Protein AF-A0A7S2T8C3-F1 (afdb_monomer_lite)

Sequence (179 aa):
KILKEAKLQRLEMEREAEERSGVSRKGSSSYSVKTAITNAAKKSAKDDSDSDEEEARDGYVEDYEYEVSAEDERILQTFLDPNAESKSAKTLSDIIAEKLREREHVQEDFDFRANSQATAAATGLSEKAVEVYKQVGSFLSRYKSGSVPKAFKIIPNLSNWEEILYITDYDSWSVQAPA

Organism: NCBI:txid1764295

Radius of gyration: 38.48 Å; chains: 1; bounding box: 75×39×103 Å

Structure (mmCIF, N/CA/C/O backbone):
data_AF-A0A7S2T8C3-F1
#
_entry.id   AF-A0A7S2T8C3-F1
#
loop_
_atom_site.group_PDB
_atom_site.id
_atom_site.type_symbol
_atom_site.label_atom_id
_atom_site.label_alt_id
_atom_site.label_comp_id
_atom_site.label_asym_id
_atom_site.label_entity_id
_atom_site.label_seq_id
_atom_site.pdbx_PDB_ins_code
_atom_site.Cartn_x
_atom_site.Cartn_y
_atom_site.Cartn_z
_atom_site.occupancy
_atom_site.B_iso_or_equiv
_atom_site.auth_seq_id
_atom_site.auth_comp_id
_atom_site.auth_asym_id
_atom_site.auth_atom_id
_atom_site.pdbx_PDB_model_num
ATOM 1 N N . LYS A 1 1 ? -9.466 7.673 -34.218 1.00 70.25 1 LYS A N 1
ATOM 2 C CA . LYS A 1 1 ? -8.393 8.332 -35.007 1.00 70.25 1 LYS A CA 1
ATOM 3 C C . LYS A 1 1 ? -7.211 7.373 -35.186 1.00 70.25 1 LYS A C 1
ATOM 5 O O . LYS A 1 1 ? -6.977 6.949 -36.305 1.00 70.25 1 LYS A O 1
ATOM 10 N N . ILE A 1 2 ? -6.662 6.869 -34.079 1.00 78.50 2 ILE A N 1
ATOM 11 C CA . ILE A 1 2 ? -5.533 5.921 -33.997 1.00 78.50 2 ILE A CA 1
ATOM 12 C C . ILE A 1 2 ? -5.727 4.636 -34.837 1.00 78.50 2 ILE A C 1
ATOM 14 O O . ILE A 1 2 ? -4.853 4.260 -35.604 1.00 78.50 2 ILE A O 1
ATOM 18 N N . LEU A 1 3 ? -6.906 3.997 -34.786 1.00 79.75 3 LEU A N 1
ATOM 19 C CA . LEU A 1 3 ? -7.165 2.750 -35.533 1.00 79.75 3 LEU A CA 1
ATOM 20 C C . LEU A 1 3 ? -7.169 2.926 -37.065 1.00 79.75 3 LEU A C 1
ATOM 22 O O . LEU A 1 3 ? -6.784 2.022 -37.803 1.00 79.75 3 LEU A O 1
ATOM 26 N N . LYS A 1 4 ? -7.610 4.093 -37.555 1.00 87.19 4 LYS A N 1
ATOM 27 C CA . LYS A 1 4 ? -7.586 4.406 -38.994 1.00 87.19 4 LYS A CA 1
ATOM 28 C C . LYS A 1 4 ? -6.152 4.628 -39.473 1.00 87.19 4 LYS A C 1
ATOM 30 O O . LYS A 1 4 ? -5.804 4.205 -40.568 1.00 87.19 4 LYS A O 1
ATOM 35 N N . GLU A 1 5 ? -5.344 5.246 -38.623 1.00 91.19 5 GLU A N 1
ATOM 36 C CA . GLU A 1 5 ? -3.940 5.555 -38.877 1.00 91.19 5 GLU A CA 1
ATOM 37 C C . GLU A 1 5 ? -3.073 4.289 -38.862 1.00 91.19 5 GLU A C 1
ATOM 39 O O . GLU A 1 5 ? -2.312 4.061 -39.795 1.00 91.19 5 GLU A O 1
ATOM 44 N N . ALA A 1 6 ? -3.311 3.377 -37.912 1.00 90.50 6 ALA A N 1
ATOM 45 C CA . ALA A 1 6 ? -2.663 2.064 -37.875 1.00 90.50 6 ALA A CA 1
ATOM 46 C C . ALA A 1 6 ? -2.960 1.218 -39.129 1.00 90.50 6 ALA A C 1
ATOM 48 O O . ALA A 1 6 ? -2.084 0.532 -39.654 1.00 90.50 6 ALA A O 1
ATOM 49 N N . LYS A 1 7 ? -4.196 1.283 -39.651 1.00 91.25 7 LYS A N 1
ATOM 50 C CA . LYS A 1 7 ? -4.571 0.576 -40.886 1.00 91.25 7 LYS A CA 1
ATOM 51 C C . LYS A 1 7 ? -3.871 1.157 -42.121 1.00 91.25 7 LYS A C 1
ATOM 53 O O . LYS A 1 7 ? -3.509 0.393 -43.010 1.00 91.25 7 LYS A O 1
ATOM 58 N N . LEU A 1 8 ? -3.687 2.477 -42.160 1.00 93.75 8 LEU A N 1
ATOM 59 C CA . LEU A 1 8 ? -2.964 3.177 -43.224 1.00 93.75 8 LEU A CA 1
ATOM 60 C C . LEU A 1 8 ? -1.476 2.818 -43.220 1.00 93.75 8 LEU A C 1
ATOM 62 O O . LEU A 1 8 ? -0.960 2.412 -44.252 1.00 93.75 8 LEU A O 1
ATOM 66 N N . GLN A 1 9 ? -0.825 2.853 -42.055 1.00 93.12 9 GLN A N 1
ATOM 67 C CA . GLN A 1 9 ? 0.591 2.488 -41.922 1.00 93.12 9 GLN A CA 1
ATOM 68 C C . GLN A 1 9 ? 0.868 1.037 -42.336 1.00 93.12 9 GLN A C 1
ATOM 70 O O . GLN A 1 9 ? 1.866 0.759 -42.993 1.00 93.12 9 GLN A O 1
ATOM 75 N N . ARG A 1 10 ? -0.036 0.102 -42.003 1.00 87.00 10 ARG A N 1
ATOM 76 C CA . ARG A 1 10 ? 0.088 -1.300 -42.432 1.00 87.00 10 ARG A CA 1
ATOM 77 C C . ARG A 1 10 ? 0.035 -1.444 -43.955 1.00 87.00 10 ARG A C 1
ATOM 79 O O . ARG A 1 10 ? 0.778 -2.238 -44.513 1.00 87.00 10 ARG A O 1
ATOM 86 N N . LEU A 1 11 ? -0.858 -0.697 -44.602 1.00 92.12 11 LEU A N 1
ATOM 87 C CA . LEU A 1 11 ? -1.054 -0.750 -46.050 1.00 92.12 11 LEU A CA 1
ATOM 88 C C . LEU A 1 11 ? 0.102 -0.072 -46.806 1.00 92.12 11 LEU A C 1
ATOM 90 O O . LEU A 1 11 ? 0.491 -0.542 -47.868 1.00 92.12 11 LEU A O 1
ATOM 94 N N . GLU A 1 12 ? 0.689 0.980 -46.229 1.00 87.81 12 GLU A N 1
ATOM 95 C CA . GLU A 1 12 ? 1.923 1.612 -46.714 1.00 87.81 12 GLU A CA 1
ATOM 96 C C . GLU A 1 12 ? 3.103 0.626 -46.685 1.00 87.81 12 GLU A C 1
ATOM 98 O O . GLU A 1 12 ? 3.770 0.442 -47.700 1.00 87.81 12 GLU A O 1
ATOM 103 N N . MET A 1 13 ? 3.302 -0.081 -45.562 1.00 83.44 13 MET A N 1
ATOM 104 C CA . MET A 1 13 ? 4.359 -1.097 -45.436 1.00 83.44 13 MET A CA 1
ATOM 105 C C . MET A 1 13 ? 4.185 -2.261 -46.419 1.00 83.44 13 MET A C 1
ATOM 107 O O . MET A 1 13 ? 5.170 -2.771 -46.944 1.00 83.44 13 MET A O 1
ATOM 111 N N . GLU A 1 14 ? 2.946 -2.688 -46.673 1.00 84.69 14 GLU A N 1
ATOM 112 C CA . GLU A 1 14 ? 2.644 -3.755 -47.633 1.00 84.69 14 GLU A CA 1
ATOM 113 C C . GLU A 1 14 ? 2.978 -3.321 -49.069 1.00 84.69 14 GLU A C 1
ATOM 115 O O . GLU A 1 14 ? 3.651 -4.058 -49.787 1.00 84.69 14 GLU A O 1
ATOM 120 N N . ARG A 1 15 ? 2.628 -2.084 -49.449 1.00 82.62 15 ARG A N 1
ATOM 121 C CA . ARG A 1 15 ? 2.980 -1.495 -50.751 1.00 82.62 15 ARG A CA 1
ATOM 122 C C . ARG A 1 15 ? 4.497 -1.406 -50.951 1.00 82.62 15 ARG A C 1
ATOM 124 O O . ARG A 1 15 ? 5.002 -1.781 -52.006 1.00 82.62 15 ARG A O 1
ATOM 131 N N . GLU A 1 16 ? 5.235 -0.940 -49.945 1.00 79.44 16 GLU A N 1
ATOM 132 C CA . GLU A 1 16 ? 6.701 -0.851 -50.018 1.00 79.44 16 GLU A CA 1
ATOM 133 C C . GLU A 1 16 ? 7.374 -2.232 -50.050 1.00 79.44 16 GLU A C 1
ATOM 135 O O . GLU A 1 16 ? 8.392 -2.411 -50.723 1.00 79.44 16 GLU A O 1
ATOM 140 N N . ALA A 1 17 ? 6.808 -3.227 -49.358 1.00 77.44 17 ALA A N 1
ATOM 141 C CA . ALA A 1 17 ? 7.277 -4.609 -49.417 1.00 77.44 17 ALA A CA 1
ATOM 142 C C . ALA A 1 17 ? 7.042 -5.226 -50.805 1.00 77.44 17 ALA A C 1
ATOM 144 O O . ALA A 1 17 ? 7.924 -5.908 -51.331 1.00 77.44 17 ALA A O 1
ATOM 145 N N . GLU A 1 18 ? 5.897 -4.945 -51.430 1.00 72.00 18 GLU A N 1
ATOM 146 C CA . GLU A 1 18 ? 5.595 -5.365 -52.800 1.00 72.00 18 GLU A CA 1
ATOM 147 C C . GLU A 1 18 ? 6.552 -4.718 -53.812 1.00 72.00 18 GLU A C 1
ATOM 149 O O . GLU A 1 18 ? 7.120 -5.426 -54.649 1.00 72.00 18 GLU A O 1
ATOM 154 N N . GLU A 1 19 ? 6.822 -3.416 -53.679 1.00 68.31 19 GLU A N 1
ATOM 155 C CA . GLU A 1 19 ? 7.789 -2.678 -54.505 1.00 68.31 19 GLU A CA 1
ATOM 156 C C . GLU A 1 19 ? 9.229 -3.187 -54.319 1.00 68.31 19 GLU A C 1
ATOM 158 O O . GLU A 1 19 ? 9.959 -3.339 -55.302 1.00 68.31 19 GLU A O 1
ATOM 163 N N . ARG A 1 20 ? 9.631 -3.535 -53.087 1.00 62.88 20 ARG A N 1
ATOM 164 C CA . ARG A 1 20 ? 10.933 -4.169 -52.801 1.00 62.88 20 ARG A CA 1
ATOM 165 C C . ARG A 1 20 ? 11.031 -5.604 -53.315 1.00 62.88 20 ARG A C 1
ATOM 167 O O . ARG A 1 20 ? 12.130 -6.052 -53.630 1.00 62.88 20 ARG A O 1
ATOM 174 N N . SER A 1 21 ? 9.918 -6.332 -53.385 1.00 56.91 21 SER A N 1
ATOM 175 C CA . SER A 1 21 ? 9.913 -7.753 -53.755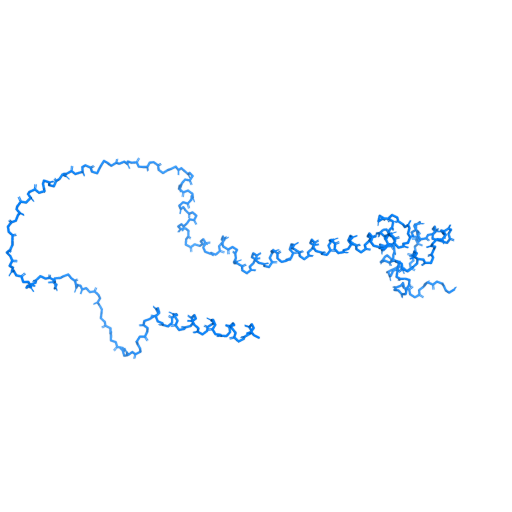 1.00 56.91 21 SER A CA 1
ATOM 176 C C . SER A 1 21 ? 10.020 -8.016 -55.262 1.00 56.91 21 SER A C 1
ATOM 178 O O . SER A 1 21 ? 10.290 -9.151 -55.648 1.00 56.91 21 SER A O 1
ATOM 180 N N . GLY A 1 22 ? 9.839 -7.009 -56.127 1.00 55.19 22 GLY A N 1
ATOM 181 C CA . GLY A 1 22 ? 10.090 -7.130 -57.571 1.00 55.19 22 GLY A CA 1
ATOM 182 C C . GLY A 1 22 ? 9.376 -8.301 -58.268 1.00 55.19 22 GLY A C 1
ATOM 183 O O . GLY A 1 22 ? 9.867 -8.803 -59.281 1.00 55.19 22 GLY A O 1
ATOM 184 N N . VAL A 1 23 ? 8.236 -8.778 -57.750 1.00 45.50 23 VAL A N 1
ATOM 185 C CA . VAL A 1 23 ? 7.559 -9.968 -58.289 1.00 45.50 23 VAL A CA 1
ATOM 186 C C . VAL A 1 23 ? 6.676 -9.589 -59.480 1.00 45.50 23 VAL A C 1
ATOM 188 O O . VAL A 1 23 ? 5.458 -9.437 -59.382 1.00 45.50 23 VAL A O 1
ATOM 191 N N . SER A 1 24 ? 7.299 -9.481 -60.653 1.00 40.41 24 SER A N 1
ATOM 192 C CA . SER A 1 24 ? 6.589 -9.533 -61.932 1.00 40.41 24 SER A CA 1
ATOM 193 C C . SER A 1 24 ? 6.030 -10.943 -62.143 1.00 40.41 24 SER A C 1
ATOM 195 O O . SER A 1 24 ? 6.769 -11.915 -62.310 1.00 40.41 24 SER A O 1
ATOM 197 N N . ARG A 1 25 ? 4.700 -11.081 -62.132 1.00 51.62 25 ARG A N 1
ATOM 198 C CA . ARG A 1 25 ? 4.021 -12.334 -62.488 1.00 51.62 25 ARG A CA 1
ATOM 199 C C . ARG A 1 25 ? 4.123 -12.564 -63.996 1.00 51.62 25 ARG A C 1
ATOM 201 O O . ARG A 1 25 ? 3.262 -12.106 -64.747 1.00 51.62 25 ARG A O 1
ATOM 208 N N . LYS A 1 26 ? 5.116 -13.335 -64.448 1.00 34.16 26 LYS A N 1
ATOM 209 C CA . LYS A 1 26 ? 5.047 -13.999 -65.758 1.00 34.16 26 LYS A CA 1
ATOM 210 C C . LYS A 1 26 ? 5.939 -15.239 -65.839 1.00 34.16 26 LYS A C 1
ATOM 212 O O . LYS A 1 26 ? 7.148 -15.131 -65.744 1.00 34.16 26 LYS A O 1
ATOM 217 N N . GLY A 1 27 ? 5.289 -16.381 -66.080 1.00 35.12 27 GLY A N 1
ATOM 218 C CA . GLY A 1 27 ? 5.738 -17.457 -66.972 1.00 35.12 27 GLY A CA 1
ATOM 219 C C . GLY A 1 27 ? 7.093 -18.115 -66.707 1.00 35.12 27 GLY A C 1
ATOM 220 O O . GLY A 1 27 ? 8.135 -17.540 -66.987 1.00 35.12 27 GLY A O 1
ATOM 221 N N . SER A 1 28 ? 7.032 -19.383 -66.289 1.00 45.31 28 SER A N 1
ATOM 222 C CA . SER A 1 28 ? 8.081 -20.405 -66.415 1.00 45.31 28 SER A CA 1
ATOM 223 C C . SER A 1 28 ? 9.046 -20.165 -67.587 1.00 45.31 28 SER A C 1
ATOM 225 O O . SER A 1 28 ? 8.620 -20.169 -68.741 1.00 45.31 28 SER A O 1
ATOM 227 N N . SER A 1 29 ? 10.338 -19.998 -67.290 1.00 37.53 29 SER A N 1
ATOM 228 C CA . SER A 1 29 ? 11.424 -20.290 -68.231 1.00 37.53 29 SER A CA 1
ATOM 229 C C . SER A 1 29 ? 12.762 -20.373 -67.489 1.00 37.53 29 SER A C 1
ATOM 231 O O . SER A 1 29 ? 13.230 -19.405 -66.895 1.00 37.53 29 SER A O 1
ATOM 233 N N . SER A 1 30 ? 13.344 -21.566 -67.470 1.00 46.19 30 SER A N 1
ATOM 234 C CA . SER A 1 30 ? 14.591 -21.926 -66.798 1.00 46.19 30 SER A CA 1
ATOM 235 C C . SER A 1 30 ? 15.816 -21.657 -67.676 1.00 46.19 30 SER A C 1
ATOM 237 O O . SER A 1 30 ? 15.957 -22.346 -68.683 1.00 46.19 30 SER A O 1
ATOM 239 N N . TYR A 1 31 ? 16.754 -20.789 -67.275 1.00 35.69 31 TYR A N 1
ATOM 240 C CA . TYR A 1 31 ? 18.150 -20.873 -67.749 1.00 35.69 31 TYR A CA 1
ATOM 241 C C . TYR A 1 31 ? 19.148 -20.052 -66.907 1.00 35.69 31 TYR A C 1
ATOM 243 O O . TYR A 1 31 ? 19.056 -18.837 -66.791 1.00 35.69 31 TYR A O 1
ATOM 251 N N . SER A 1 32 ? 20.115 -20.782 -66.345 1.00 44.06 32 SER A N 1
ATOM 252 C CA . SER A 1 32 ? 21.572 -20.562 -66.366 1.00 44.06 32 SER A CA 1
ATOM 253 C C . SER A 1 32 ? 22.124 -19.126 -66.380 1.00 44.06 32 SER A C 1
ATOM 255 O O . SER A 1 32 ? 22.175 -18.469 -67.416 1.00 44.06 32 SER A O 1
ATOM 257 N N . VAL A 1 33 ? 22.709 -18.707 -65.254 1.00 45.09 33 VAL A N 1
ATOM 258 C CA . VAL A 1 33 ? 23.522 -17.487 -65.116 1.00 45.09 33 VAL A CA 1
ATOM 259 C C . VAL A 1 33 ? 24.956 -17.758 -65.571 1.00 45.09 33 VAL A C 1
ATOM 261 O O . VAL A 1 33 ? 25.713 -18.350 -64.805 1.00 45.09 33 VAL A O 1
ATOM 264 N N . LYS A 1 34 ? 25.349 -17.310 -66.774 1.00 47.12 34 LYS A N 1
ATOM 265 C CA . LYS A 1 34 ? 26.745 -16.973 -67.129 1.00 47.12 34 LYS A CA 1
ATOM 266 C C . LYS A 1 34 ? 26.776 -15.849 -68.180 1.00 47.12 34 LYS A C 1
ATOM 268 O O . LYS A 1 34 ? 25.957 -15.832 -69.091 1.00 47.12 34 LYS A O 1
ATOM 273 N N . THR A 1 35 ? 27.774 -14.969 -68.041 1.00 46.69 35 THR A N 1
ATOM 274 C CA . THR A 1 35 ? 28.272 -13.928 -68.974 1.00 46.69 35 THR A CA 1
ATOM 275 C C . THR A 1 35 ? 27.438 -12.656 -69.206 1.00 46.69 35 THR A C 1
ATOM 277 O O . THR A 1 35 ? 26.613 -12.591 -70.108 1.00 46.69 35 THR A O 1
ATOM 280 N N . ALA A 1 36 ? 27.781 -11.589 -68.470 1.00 42.06 36 ALA A N 1
ATOM 281 C CA . ALA A 1 36 ? 27.495 -10.195 -68.829 1.00 42.06 36 ALA A CA 1
ATOM 282 C C . ALA A 1 36 ? 28.678 -9.276 -68.451 1.00 42.06 36 ALA A C 1
ATOM 284 O O . ALA A 1 36 ? 28.550 -8.334 -67.680 1.00 42.06 36 ALA A O 1
ATOM 285 N N . ILE A 1 37 ? 29.857 -9.573 -68.996 1.00 47.88 37 ILE A N 1
ATOM 286 C CA . ILE A 1 37 ? 30.961 -8.617 -69.152 1.00 47.88 37 ILE A CA 1
ATOM 287 C C . ILE A 1 37 ? 31.179 -8.572 -70.662 1.00 47.88 37 ILE A C 1
ATOM 289 O O . ILE A 1 37 ? 31.454 -9.636 -71.209 1.00 47.88 37 ILE A O 1
ATOM 293 N N . THR A 1 38 ? 30.959 -7.424 -71.328 1.00 44.97 38 THR A N 1
ATOM 294 C CA . THR A 1 38 ? 31.531 -7.006 -72.649 1.00 44.97 38 THR A CA 1
ATOM 295 C C . THR A 1 38 ? 30.700 -5.992 -73.464 1.00 44.97 38 THR A C 1
ATOM 297 O O . THR A 1 38 ? 31.129 -5.629 -74.552 1.00 44.97 38 THR A O 1
ATOM 300 N N . ASN A 1 39 ? 29.582 -5.433 -72.977 1.00 46.69 39 ASN A N 1
ATOM 301 C CA . ASN A 1 39 ? 28.757 -4.508 -73.790 1.00 46.69 39 ASN A CA 1
ATOM 302 C C . ASN A 1 39 ? 28.724 -3.042 -73.314 1.00 46.69 39 ASN A C 1
ATOM 304 O O . ASN A 1 39 ? 27.687 -2.392 -73.385 1.00 46.69 39 ASN A O 1
ATOM 308 N N . ALA A 1 40 ? 29.862 -2.491 -72.881 1.00 43.25 40 ALA A N 1
ATOM 309 C CA . ALA A 1 40 ? 30.000 -1.052 -72.600 1.00 43.25 40 ALA A CA 1
ATOM 310 C C . ALA A 1 40 ? 31.163 -0.388 -73.366 1.00 43.25 40 ALA A C 1
ATOM 312 O O . ALA A 1 40 ? 31.644 0.670 -72.979 1.00 43.25 40 ALA A O 1
ATOM 313 N N . ALA A 1 41 ? 31.625 -0.999 -74.463 1.00 44.53 41 ALA A N 1
ATOM 314 C CA . ALA A 1 41 ? 32.736 -0.493 -75.264 1.00 44.53 41 ALA A CA 1
ATOM 315 C C . ALA A 1 41 ? 32.337 -0.333 -76.740 1.00 44.53 41 ALA A C 1
ATOM 317 O O . ALA A 1 41 ? 32.678 -1.186 -77.558 1.00 44.53 41 ALA A O 1
ATOM 318 N N . LYS A 1 42 ? 31.611 0.744 -77.093 1.00 44.47 42 LYS A N 1
ATOM 319 C CA . LYS A 1 42 ? 31.744 1.435 -78.401 1.00 44.47 42 LYS A CA 1
ATOM 320 C C . LYS A 1 42 ? 30.793 2.629 -78.576 1.00 44.47 42 LYS A C 1
ATOM 322 O O . LYS A 1 42 ? 29.582 2.464 -78.492 1.00 44.47 42 LYS A O 1
ATOM 327 N N . LYS A 1 43 ? 31.391 3.741 -79.036 1.00 37.03 43 LYS A N 1
ATOM 328 C CA . LYS A 1 43 ? 30.866 5.085 -79.392 1.00 37.03 43 LYS A CA 1
ATOM 329 C C . LYS A 1 43 ? 30.827 6.041 -78.192 1.00 37.03 43 LYS A C 1
ATOM 331 O O . LYS A 1 43 ? 30.077 5.795 -77.268 1.00 37.03 43 LYS A O 1
ATOM 336 N N . SER A 1 44 ? 31.598 7.126 -78.137 1.00 33.47 44 SER A N 1
ATOM 337 C CA . SER A 1 44 ? 32.033 8.034 -79.210 1.00 33.47 44 SER A CA 1
ATOM 338 C C . SER A 1 44 ? 33.349 8.744 -78.866 1.00 33.47 44 SER A C 1
ATOM 340 O O . SER A 1 44 ? 33.525 9.205 -77.746 1.00 33.47 44 SER A O 1
ATOM 342 N N . ALA A 1 45 ? 34.229 8.864 -79.861 1.00 41.53 45 ALA A N 1
ATOM 343 C CA . ALA A 1 45 ? 35.467 9.635 -79.821 1.00 41.53 45 ALA A CA 1
ATOM 344 C C . ALA A 1 45 ? 35.232 11.106 -80.213 1.00 41.53 45 ALA A C 1
ATOM 346 O O . ALA A 1 45 ? 34.602 11.337 -81.248 1.00 41.53 45 ALA A O 1
ATOM 347 N N . LYS A 1 46 ? 35.772 12.054 -79.430 1.00 38.59 46 LYS A N 1
ATOM 348 C CA . LYS A 1 46 ? 36.312 13.376 -79.832 1.00 38.59 46 LYS A CA 1
ATOM 349 C C . LYS A 1 46 ? 36.988 13.992 -78.588 1.00 38.59 46 LYS A C 1
ATOM 351 O O . LYS A 1 46 ? 36.300 14.237 -77.611 1.00 38.59 46 LYS A O 1
ATOM 356 N N . ASP A 1 47 ? 38.309 13.865 -78.476 1.00 38.88 47 ASP A N 1
ATOM 357 C CA . ASP A 1 47 ? 39.281 14.946 -78.736 1.00 38.88 47 ASP A CA 1
ATOM 358 C C . ASP A 1 47 ? 39.297 15.989 -77.608 1.00 38.88 47 ASP A C 1
ATOM 360 O O . ASP A 1 47 ? 38.556 16.963 -77.663 1.00 38.88 47 ASP A O 1
ATOM 364 N N . ASP A 1 48 ? 40.114 15.735 -76.584 1.00 41.88 48 ASP A N 1
ATOM 365 C CA . ASP A 1 48 ? 40.940 16.776 -75.975 1.00 41.88 48 ASP A CA 1
ATOM 366 C C . ASP A 1 48 ? 42.173 16.112 -75.351 1.00 41.88 48 ASP A C 1
ATOM 368 O O . ASP A 1 48 ? 42.084 15.107 -74.641 1.00 41.88 48 ASP A O 1
ATOM 372 N N . SER A 1 49 ? 43.332 16.624 -75.738 1.00 48.47 49 SER A N 1
ATOM 373 C CA . SER A 1 49 ? 44.647 16.162 -75.329 1.00 48.47 49 SER A CA 1
ATOM 374 C C . SER A 1 49 ? 45.034 16.904 -74.059 1.00 48.47 49 SER A C 1
ATOM 376 O O . SER A 1 49 ? 45.423 18.063 -74.149 1.00 48.47 49 SER A O 1
ATOM 378 N N . ASP A 1 50 ? 45.008 16.227 -72.914 1.00 41.78 50 ASP A N 1
ATOM 379 C CA . ASP A 1 50 ? 45.877 16.592 -71.796 1.00 41.78 50 ASP A CA 1
ATOM 380 C C . ASP A 1 50 ? 46.450 15.314 -71.182 1.00 41.78 50 ASP A C 1
ATOM 382 O O . ASP A 1 50 ? 45.747 14.478 -70.612 1.00 41.78 50 ASP A O 1
ATOM 386 N N . SER A 1 51 ? 47.732 15.111 -71.459 1.00 49.69 51 SER A N 1
ATOM 387 C CA . SER A 1 51 ? 48.515 13.966 -71.026 1.00 49.69 51 SER A CA 1
ATOM 388 C C . SER A 1 51 ? 49.072 14.282 -69.646 1.00 49.69 51 SER A C 1
ATOM 390 O O . SER A 1 51 ? 50.246 14.623 -69.535 1.00 49.69 51 SER A O 1
ATOM 392 N N . ASP A 1 52 ? 48.245 14.158 -68.611 1.00 44.91 52 ASP A N 1
ATOM 393 C CA . ASP A 1 52 ? 48.762 13.967 -67.259 1.00 44.91 52 ASP A CA 1
ATOM 394 C C . ASP A 1 52 ? 49.091 12.480 -67.107 1.00 44.91 52 ASP A C 1
ATOM 396 O O . ASP A 1 52 ? 48.225 11.621 -66.916 1.00 44.91 52 ASP A O 1
ATOM 400 N N . GLU A 1 53 ? 50.378 12.175 -67.272 1.00 51.69 53 GLU A N 1
ATOM 401 C CA . GLU A 1 53 ? 50.992 10.951 -66.773 1.00 51.69 53 GLU A CA 1
ATOM 402 C C . GLU A 1 53 ? 50.854 10.956 -65.242 1.00 51.69 53 GLU A C 1
ATOM 404 O O . GLU A 1 53 ? 51.777 11.309 -64.514 1.00 51.69 53 GLU A O 1
ATOM 409 N N . GLU A 1 54 ? 49.672 10.583 -64.745 1.00 51.38 54 GLU A N 1
ATOM 410 C CA . GLU A 1 54 ? 49.490 10.118 -63.372 1.00 51.38 54 GLU A CA 1
ATOM 411 C C . GLU A 1 54 ? 50.311 8.836 -63.251 1.00 51.38 54 GLU A C 1
ATOM 413 O O . GLU A 1 54 ? 49.872 7.730 -63.584 1.00 51.38 54 GLU A O 1
ATOM 418 N N . GLU A 1 55 ? 51.569 9.029 -62.857 1.00 50.50 55 GLU A N 1
ATOM 419 C CA . GLU A 1 55 ? 52.432 8.022 -62.276 1.00 50.50 55 GLU A CA 1
ATOM 420 C C . GLU A 1 55 ? 51.555 7.212 -61.326 1.00 50.50 55 GLU A C 1
ATOM 422 O O . GLU A 1 55 ? 51.129 7.710 -60.284 1.00 50.50 55 GLU A O 1
ATOM 427 N N . ALA A 1 56 ? 51.213 5.983 -61.728 1.00 55.69 56 ALA A N 1
ATOM 428 C CA . ALA A 1 56 ? 50.572 5.0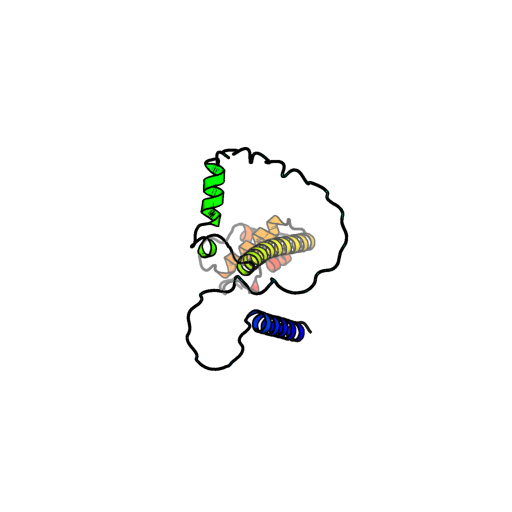26 -60.853 1.00 55.69 56 ALA A CA 1
ATOM 429 C C . ALA A 1 56 ? 51.546 4.822 -59.700 1.00 55.69 56 ALA A C 1
ATOM 431 O O . ALA A 1 56 ? 52.451 3.990 -59.775 1.00 55.69 56 ALA A O 1
ATOM 432 N N . ARG A 1 57 ? 51.408 5.659 -58.668 1.00 54.94 57 ARG A N 1
ATOM 433 C CA . ARG A 1 57 ? 52.108 5.528 -57.412 1.00 54.94 57 ARG A CA 1
ATOM 434 C C . ARG A 1 57 ? 51.689 4.159 -56.941 1.00 54.94 57 ARG A C 1
ATOM 436 O O . ARG A 1 57 ? 50.545 3.974 -56.528 1.00 54.94 57 ARG A O 1
ATOM 443 N N . ASP A 1 58 ? 52.606 3.214 -57.109 1.00 53.47 58 ASP A N 1
ATOM 444 C CA . ASP A 1 58 ? 52.595 1.898 -56.506 1.00 53.47 58 ASP A CA 1
ATOM 445 C C . ASP A 1 58 ? 52.532 2.149 -55.002 1.00 53.47 58 ASP A C 1
ATOM 447 O O . ASP A 1 58 ? 53.531 2.304 -54.298 1.00 53.47 58 ASP A O 1
ATOM 451 N N . GLY A 1 59 ? 51.312 2.415 -54.544 1.00 49.78 59 GLY A N 1
ATOM 452 C CA . GLY A 1 59 ? 50.982 2.586 -53.160 1.00 49.78 59 GLY A CA 1
ATOM 453 C C . GLY A 1 59 ? 51.154 1.205 -52.600 1.00 49.78 59 GLY A C 1
ATOM 454 O O . GLY A 1 59 ? 50.230 0.403 -52.699 1.00 49.78 59 GLY A O 1
ATOM 455 N N . TYR A 1 60 ? 52.356 0.942 -52.086 1.00 55.75 60 TYR A N 1
ATOM 456 C CA . TYR A 1 60 ? 52.627 -0.140 -51.162 1.00 55.75 60 TYR A CA 1
ATOM 457 C C . TYR A 1 60 ? 51.412 -0.228 -50.243 1.00 55.75 60 TYR A C 1
ATOM 459 O O . TYR A 1 60 ? 51.208 0.635 -49.385 1.00 55.75 60 TYR A O 1
ATOM 467 N N . VAL A 1 61 ? 50.559 -1.224 -50.482 1.00 57.50 61 VAL A N 1
ATOM 468 C CA . VAL A 1 61 ? 49.604 -1.665 -49.481 1.00 57.50 61 VAL A CA 1
ATOM 469 C C . VAL A 1 61 ? 50.507 -2.288 -48.440 1.00 57.50 61 VAL A C 1
ATOM 471 O O . VAL A 1 61 ? 50.951 -3.423 -48.576 1.00 57.50 61 VAL A O 1
ATOM 474 N N . GLU A 1 62 ? 50.934 -1.452 -47.504 1.00 55.56 62 GLU A N 1
ATOM 475 C CA . GLU A 1 62 ? 51.674 -1.877 -46.339 1.00 55.56 62 GLU A CA 1
ATOM 476 C C . GLU A 1 62 ? 50.746 -2.864 -45.638 1.00 55.56 62 GLU A C 1
ATOM 478 O O . GLU A 1 62 ? 49.653 -2.504 -45.195 1.00 55.56 62 GLU A O 1
ATOM 483 N N . ASP A 1 63 ? 51.118 -4.139 -45.728 1.00 57.47 63 ASP A N 1
ATOM 484 C CA . ASP A 1 63 ? 50.352 -5.279 -45.244 1.00 57.47 63 ASP A CA 1
ATOM 485 C C . ASP A 1 63 ? 50.393 -5.202 -43.713 1.00 57.47 63 ASP A C 1
ATOM 487 O O . ASP A 1 63 ? 51.237 -5.800 -43.046 1.00 57.47 63 ASP A O 1
ATOM 491 N N . TYR A 1 64 ? 49.565 -4.320 -43.148 1.00 57.81 64 TYR A N 1
ATOM 492 C CA . TYR A 1 64 ? 49.391 -4.202 -41.713 1.00 57.81 64 TYR A CA 1
ATOM 493 C C . TYR A 1 64 ? 48.675 -5.470 -41.266 1.00 57.81 64 TYR A C 1
ATOM 495 O O . TYR A 1 64 ? 47.450 -5.574 -41.350 1.00 57.81 64 TYR A O 1
ATOM 503 N N . GLU A 1 65 ? 49.460 -6.444 -40.818 1.00 61.94 65 GLU A N 1
ATOM 504 C CA . GLU A 1 65 ? 48.971 -7.628 -40.129 1.00 61.94 65 GLU A CA 1
ATOM 505 C C . GLU A 1 65 ? 48.248 -7.160 -38.859 1.00 61.94 65 GLU A C 1
ATOM 507 O O . GLU A 1 65 ? 48.852 -6.841 -37.835 1.00 61.94 65 GLU A O 1
ATOM 512 N N . TYR A 1 66 ? 46.930 -6.995 -38.966 1.00 68.25 66 TYR A N 1
ATOM 513 C CA . TYR A 1 66 ? 46.092 -6.616 -37.842 1.00 68.25 66 TYR A CA 1
ATOM 514 C C . TYR A 1 66 ? 45.919 -7.853 -36.967 1.00 68.25 66 TYR A C 1
ATOM 516 O O . TYR A 1 66 ? 45.152 -8.759 -37.300 1.00 68.25 66 TYR A O 1
ATOM 524 N N . GLU A 1 67 ? 46.656 -7.909 -35.861 1.00 71.88 67 GLU A N 1
ATOM 525 C CA . GLU A 1 67 ? 46.451 -8.923 -34.832 1.00 71.88 67 GLU A CA 1
ATOM 526 C C . GLU A 1 67 ? 45.060 -8.714 -34.225 1.00 71.88 67 GLU A C 1
ATOM 528 O O . GLU A 1 67 ? 44.835 -7.810 -33.418 1.00 71.88 67 GLU A O 1
ATOM 533 N N . VAL A 1 68 ? 44.098 -9.531 -34.652 1.00 75.56 68 VAL A N 1
ATOM 534 C CA . VAL A 1 68 ? 42.765 -9.538 -34.055 1.00 75.56 68 VAL A CA 1
ATOM 535 C C . VAL A 1 68 ? 42.925 -10.010 -32.613 1.00 75.56 68 VAL A C 1
ATOM 537 O O . VAL A 1 68 ? 43.367 -11.128 -32.350 1.00 75.56 68 VAL A O 1
ATOM 540 N N . SER A 1 69 ? 42.599 -9.141 -31.659 1.00 79.12 69 SER A N 1
ATOM 541 C CA . SER A 1 69 ? 42.626 -9.508 -30.247 1.00 79.12 69 SER A CA 1
ATOM 542 C C . SER A 1 69 ? 41.619 -10.627 -29.984 1.00 79.12 69 SER A C 1
ATOM 544 O O . SER A 1 69 ? 40.549 -10.669 -30.588 1.00 79.12 69 SER A O 1
ATOM 546 N N . ALA A 1 70 ? 41.900 -11.494 -29.010 1.00 80.94 70 ALA A N 1
ATOM 547 C CA . ALA A 1 70 ? 40.960 -12.532 -28.586 1.00 80.94 70 ALA A CA 1
ATOM 548 C C . ALA A 1 70 ? 39.583 -11.966 -28.172 1.00 80.94 70 ALA A C 1
ATOM 550 O O . ALA A 1 70 ? 38.580 -12.676 -28.230 1.00 80.94 70 ALA A O 1
ATOM 551 N N . GLU A 1 71 ? 39.522 -10.699 -27.749 1.00 78.75 71 GLU A N 1
ATOM 552 C CA . GLU A 1 71 ? 38.256 -10.007 -27.483 1.00 78.75 71 GLU A CA 1
ATOM 553 C C . GLU A 1 71 ? 37.517 -9.656 -28.784 1.00 78.75 71 GLU A C 1
ATOM 555 O O . GLU A 1 71 ? 36.321 -9.918 -28.909 1.00 78.75 71 GLU A O 1
ATOM 560 N N . ASP A 1 72 ? 38.236 -9.154 -29.788 1.00 81.38 72 ASP A N 1
ATOM 561 C CA . ASP A 1 72 ? 37.671 -8.799 -31.090 1.00 81.38 72 ASP A CA 1
ATOM 562 C C . ASP A 1 72 ? 37.175 -10.043 -31.836 1.00 81.38 72 ASP A C 1
ATOM 564 O O . ASP A 1 72 ? 36.094 -10.022 -32.426 1.00 81.38 72 ASP A O 1
ATOM 568 N N . GLU A 1 73 ? 37.886 -11.170 -31.731 1.00 80.00 73 GLU A N 1
ATOM 569 C CA . GLU A 1 73 ? 37.431 -12.452 -32.280 1.00 80.00 73 GLU A CA 1
ATOM 570 C C . GLU A 1 73 ? 36.097 -12.900 -31.671 1.00 80.00 73 GLU A C 1
ATOM 572 O O . GLU A 1 73 ? 35.236 -13.414 -32.387 1.00 80.00 73 GLU A O 1
ATOM 577 N N . ARG A 1 74 ? 35.873 -12.678 -30.368 1.00 81.19 74 ARG A N 1
ATOM 578 C CA . ARG A 1 74 ? 34.587 -13.006 -29.727 1.00 81.19 74 ARG A CA 1
ATOM 579 C C . ARG A 1 74 ? 33.460 -12.098 -30.182 1.00 81.19 74 ARG A C 1
ATOM 581 O O . ARG A 1 74 ? 32.330 -12.562 -30.354 1.00 81.19 74 ARG A O 1
ATOM 588 N N . ILE A 1 75 ? 33.751 -10.815 -30.359 1.00 81.56 75 ILE A N 1
ATOM 589 C CA . ILE A 1 75 ? 32.784 -9.851 -30.878 1.00 81.56 75 ILE A CA 1
ATOM 590 C C . ILE A 1 75 ? 32.381 -10.282 -32.290 1.00 81.56 75 ILE A C 1
ATOM 592 O O . ILE A 1 75 ? 31.192 -10.455 -32.560 1.00 81.56 75 ILE A O 1
ATOM 596 N N . LEU A 1 76 ? 33.357 -10.569 -33.155 1.00 80.12 76 LEU A N 1
ATOM 597 C CA . LEU A 1 76 ? 33.116 -11.056 -34.513 1.00 80.12 76 LEU A CA 1
ATOM 598 C C . LEU A 1 76 ? 32.330 -12.375 -34.522 1.00 80.12 76 LEU A C 1
ATOM 600 O O . LEU A 1 76 ? 31.380 -12.497 -35.291 1.00 80.12 76 LEU A O 1
ATOM 604 N N . GLN A 1 77 ? 32.647 -13.327 -33.640 1.00 78.50 77 GLN A N 1
ATOM 605 C CA . GLN A 1 77 ? 31.885 -14.576 -33.498 1.00 78.50 77 GLN A CA 1
ATOM 606 C C . GLN A 1 77 ? 30.428 -14.324 -33.093 1.00 78.50 77 GLN A C 1
ATOM 608 O O . GLN A 1 77 ? 29.521 -14.901 -33.686 1.00 78.50 77 GLN A O 1
ATOM 613 N N . THR A 1 78 ? 30.185 -13.396 -32.165 1.00 76.88 78 THR A N 1
ATOM 614 C CA . THR A 1 78 ? 28.825 -13.033 -31.731 1.00 76.88 78 THR A CA 1
ATOM 615 C C . THR A 1 78 ? 27.983 -12.467 -32.885 1.00 76.88 78 THR A C 1
ATOM 617 O O . THR A 1 78 ? 26.770 -12.672 -32.916 1.00 76.88 78 THR A O 1
ATOM 620 N N . PHE A 1 79 ? 28.610 -11.781 -33.849 1.00 72.00 79 PHE A N 1
ATOM 621 C CA . PHE A 1 79 ? 27.943 -11.244 -35.043 1.00 72.00 79 PHE A CA 1
ATOM 622 C C . PHE A 1 79 ? 27.825 -12.247 -36.199 1.00 72.00 79 PHE A C 1
ATOM 624 O O . PHE A 1 79 ? 26.883 -12.159 -36.984 1.00 72.00 79 PHE A O 1
ATOM 631 N N . LEU A 1 80 ? 28.777 -13.173 -36.327 1.00 77.50 80 LEU A N 1
ATOM 632 C CA . LEU A 1 80 ? 28.831 -14.166 -37.406 1.00 77.50 80 LEU A CA 1
ATOM 633 C C . LEU A 1 80 ? 28.051 -15.444 -37.091 1.00 77.50 80 LEU A C 1
ATOM 635 O O . LEU A 1 80 ? 27.821 -16.249 -37.994 1.00 77.50 80 LEU A O 1
ATOM 639 N N . ASP A 1 81 ? 27.644 -15.641 -35.838 1.00 74.12 81 ASP A N 1
ATOM 640 C CA . ASP A 1 81 ? 26.847 -16.787 -35.432 1.00 74.12 81 ASP A CA 1
ATOM 641 C C . ASP A 1 81 ? 25.518 -16.811 -36.217 1.00 74.12 81 ASP A C 1
ATOM 643 O O . ASP A 1 81 ? 24.639 -15.976 -35.987 1.00 74.12 81 ASP A O 1
ATOM 647 N N . PRO A 1 82 ? 25.275 -17.816 -37.084 1.00 64.81 82 PRO A N 1
ATOM 648 C CA . PRO A 1 82 ? 24.041 -17.918 -37.877 1.00 64.81 82 PRO A CA 1
ATOM 649 C C . PRO A 1 82 ? 22.798 -18.197 -37.014 1.00 64.81 82 PRO A C 1
ATOM 651 O O . PRO A 1 82 ? 21.683 -18.304 -37.514 1.00 64.81 82 PRO A O 1
ATOM 654 N N . ASN A 1 83 ? 22.998 -18.349 -35.704 1.00 60.66 83 ASN A N 1
ATOM 655 C CA . ASN A 1 83 ? 21.974 -18.544 -34.692 1.00 60.66 83 ASN A CA 1
ATOM 656 C C . ASN A 1 83 ? 21.886 -17.353 -33.711 1.00 60.66 83 ASN A C 1
ATOM 658 O O . ASN A 1 83 ? 21.181 -17.449 -32.707 1.00 60.66 83 ASN A O 1
ATOM 662 N N . ALA A 1 84 ? 22.608 -16.253 -33.962 1.00 58.66 84 ALA A N 1
ATOM 663 C CA . ALA A 1 84 ? 22.597 -15.054 -33.122 1.00 58.66 84 ALA A CA 1
ATOM 664 C C . ALA A 1 84 ? 21.227 -14.360 -33.127 1.00 58.66 84 ALA A C 1
ATOM 666 O O . ALA A 1 84 ? 20.750 -13.937 -32.073 1.00 58.66 84 ALA A O 1
ATOM 667 N N . GLU A 1 85 ? 20.542 -14.344 -34.277 1.00 56.91 85 GLU A N 1
ATOM 668 C CA . GLU A 1 85 ? 19.188 -13.784 -34.411 1.00 56.91 85 GLU A CA 1
ATOM 669 C C . GLU A 1 85 ? 18.169 -14.449 -33.470 1.00 56.91 85 GLU A C 1
ATOM 671 O O . GLU A 1 85 ? 17.205 -13.807 -33.060 1.00 56.91 85 GLU A O 1
ATOM 676 N N . SER A 1 86 ? 18.388 -15.712 -33.076 1.00 58.00 86 SER A N 1
ATOM 677 C CA . SER A 1 86 ? 17.461 -16.451 -32.210 1.00 58.00 86 SER A CA 1
ATOM 678 C C . SER A 1 86 ? 17.774 -16.350 -30.710 1.00 58.00 86 SER A C 1
ATOM 680 O O . SER A 1 86 ? 16.941 -16.748 -29.894 1.00 58.00 86 SER A O 1
ATOM 682 N N . LYS A 1 87 ? 18.952 -15.832 -30.320 1.00 57.50 87 LYS A N 1
ATOM 683 C CA . LYS A 1 87 ? 19.443 -15.897 -28.928 1.00 57.50 87 LYS A CA 1
ATOM 684 C C . LYS A 1 87 ? 19.648 -14.553 -28.229 1.00 57.50 87 LYS A C 1
ATOM 686 O O . LYS A 1 87 ? 19.664 -14.549 -27.000 1.00 57.50 87 LYS A O 1
ATOM 691 N N . SER A 1 88 ? 19.810 -13.436 -28.942 1.00 59.19 88 SER A N 1
ATOM 692 C CA . SER A 1 88 ? 20.237 -12.171 -28.309 1.00 59.19 88 SER A CA 1
ATOM 693 C C . SER A 1 88 ? 19.320 -10.966 -28.527 1.00 59.19 88 SER A C 1
ATOM 695 O O . SER A 1 88 ? 19.397 -10.007 -27.758 1.00 59.19 88 SER A O 1
ATOM 697 N N . ALA A 1 89 ? 18.400 -10.995 -29.491 1.00 65.75 89 ALA A N 1
ATOM 698 C CA . ALA A 1 89 ? 17.482 -9.883 -29.704 1.00 65.75 89 ALA A CA 1
ATOM 699 C C . ALA A 1 89 ? 16.191 -10.090 -28.898 1.00 65.75 89 ALA A C 1
ATOM 701 O O . ALA A 1 89 ? 15.203 -10.611 -29.414 1.00 65.75 89 ALA A O 1
ATOM 702 N N . LYS A 1 90 ? 16.170 -9.651 -27.628 1.00 75.75 90 LYS A N 1
ATOM 703 C CA . LYS A 1 90 ? 14.886 -9.334 -26.976 1.00 75.75 90 LYS A CA 1
ATOM 704 C C . LYS A 1 90 ? 14.132 -8.404 -27.927 1.00 75.75 90 LYS A C 1
ATOM 706 O O . LYS A 1 90 ? 14.657 -7.346 -28.282 1.00 75.75 90 LYS A O 1
ATOM 711 N N . THR A 1 91 ? 12.950 -8.804 -28.386 1.00 86.75 91 THR A N 1
ATOM 712 C CA . THR A 1 91 ? 12.228 -7.990 -29.364 1.00 86.75 91 THR A CA 1
ATOM 713 C C . THR A 1 91 ? 11.820 -6.666 -28.722 1.00 86.75 91 THR A C 1
ATOM 715 O O . THR A 1 91 ? 11.642 -6.576 -27.505 1.00 86.75 91 THR A O 1
ATOM 718 N N . LEU A 1 92 ? 11.644 -5.613 -29.525 1.00 85.12 92 LEU A N 1
ATOM 719 C CA . LEU A 1 92 ? 11.150 -4.330 -29.016 1.00 85.12 92 LEU A CA 1
ATOM 720 C C . LEU A 1 92 ? 9.827 -4.505 -28.246 1.00 85.12 92 LEU A C 1
ATOM 722 O O . LEU A 1 92 ? 9.609 -3.838 -27.240 1.00 85.12 92 LEU A O 1
ATOM 726 N N . SER A 1 93 ? 8.977 -5.444 -28.672 1.00 85.25 93 SER A N 1
ATOM 727 C CA . SER A 1 93 ? 7.749 -5.825 -27.971 1.00 85.25 93 SER A CA 1
ATOM 728 C C . SER A 1 93 ? 8.013 -6.361 -26.561 1.00 85.25 93 SER A C 1
ATOM 730 O O . SER A 1 93 ? 7.328 -5.949 -25.625 1.00 85.25 93 SER A O 1
ATOM 732 N N . ASP A 1 94 ? 9.030 -7.206 -26.384 1.00 85.88 94 ASP A N 1
ATOM 733 C CA . ASP A 1 94 ? 9.415 -7.740 -25.072 1.00 85.88 94 ASP A CA 1
ATOM 734 C C . ASP A 1 94 ? 9.976 -6.644 -24.164 1.00 85.88 94 ASP A C 1
ATOM 736 O O . ASP A 1 94 ? 9.617 -6.572 -22.989 1.00 85.88 94 ASP A O 1
ATOM 740 N N . ILE A 1 95 ? 10.797 -5.749 -24.721 1.00 90.44 95 ILE A N 1
ATOM 741 C CA . ILE A 1 95 ? 11.382 -4.612 -23.995 1.00 90.44 95 ILE A CA 1
ATOM 742 C C . ILE A 1 95 ? 10.287 -3.633 -23.557 1.00 90.44 95 ILE A C 1
ATOM 744 O O . ILE A 1 95 ? 10.291 -3.172 -22.416 1.00 90.44 95 ILE A O 1
ATOM 748 N N . ILE A 1 96 ? 9.328 -3.323 -24.434 1.00 91.19 96 ILE A N 1
ATOM 749 C CA . ILE A 1 96 ? 8.192 -2.453 -24.103 1.00 91.19 96 ILE A CA 1
ATOM 750 C C . ILE A 1 96 ? 7.327 -3.104 -23.024 1.00 91.19 96 ILE A C 1
ATOM 752 O O . ILE A 1 96 ? 6.959 -2.433 -22.063 1.00 91.19 96 ILE A O 1
ATOM 756 N N . ALA A 1 97 ? 7.029 -4.399 -23.145 1.00 88.69 97 ALA A N 1
ATOM 757 C CA . ALA A 1 97 ? 6.236 -5.113 -22.151 1.00 88.69 97 ALA A CA 1
ATOM 758 C C . ALA A 1 97 ? 6.951 -5.177 -20.789 1.00 88.69 97 ALA A C 1
ATOM 760 O O . ALA A 1 97 ? 6.319 -4.976 -19.755 1.00 88.69 97 ALA A O 1
ATOM 761 N N . GLU A 1 98 ? 8.264 -5.413 -20.775 1.00 88.44 98 GLU A N 1
ATOM 762 C CA . GLU A 1 98 ? 9.101 -5.364 -19.570 1.00 88.44 98 GLU A CA 1
ATOM 763 C C . GLU A 1 98 ? 9.075 -3.969 -18.933 1.00 88.44 98 GLU A C 1
ATOM 765 O O . GLU A 1 98 ? 8.804 -3.841 -17.739 1.00 88.44 98 GLU A O 1
ATOM 770 N N . LYS A 1 99 ? 9.235 -2.915 -19.739 1.00 89.44 99 LYS A N 1
ATOM 771 C CA . LYS A 1 99 ? 9.205 -1.525 -19.267 1.00 89.44 99 LYS A CA 1
ATOM 772 C C . LYS A 1 99 ? 7.831 -1.058 -18.799 1.00 89.44 99 LYS A C 1
ATOM 774 O O . LYS A 1 99 ? 7.771 -0.190 -17.929 1.00 89.44 99 LYS A O 1
ATOM 779 N N . LEU A 1 100 ? 6.747 -1.584 -19.367 1.00 88.00 100 LEU A N 1
ATOM 780 C CA . LEU A 1 100 ? 5.394 -1.250 -18.932 1.00 88.00 100 LEU A CA 1
ATOM 781 C C . LEU A 1 100 ? 5.095 -1.886 -17.573 1.00 88.00 100 LEU A C 1
ATOM 783 O O . LEU A 1 100 ? 4.652 -1.174 -16.683 1.00 88.00 100 LEU A O 1
ATOM 787 N N . ARG A 1 101 ? 5.441 -3.168 -17.382 1.00 87.81 101 ARG A N 1
ATOM 788 C CA . ARG A 1 101 ? 5.302 -3.853 -16.084 1.00 87.81 101 ARG A CA 1
ATOM 789 C C . ARG A 1 101 ? 6.123 -3.185 -14.981 1.00 87.81 101 ARG A C 1
ATOM 791 O O . ARG A 1 101 ? 5.634 -3.006 -13.874 1.00 87.81 101 ARG A O 1
ATOM 798 N N . GLU A 1 102 ? 7.362 -2.794 -15.287 1.00 86.69 102 GLU A N 1
ATOM 799 C CA . GLU A 1 102 ? 8.222 -2.070 -14.340 1.00 86.69 102 GLU A CA 1
ATOM 800 C C . GLU A 1 102 ? 7.594 -0.729 -13.928 1.00 86.69 102 GLU A C 1
ATOM 802 O O . GLU A 1 102 ? 7.567 -0.389 -12.748 1.00 86.69 102 GLU A O 1
ATOM 807 N N . ARG A 1 103 ? 7.045 0.025 -14.890 1.00 84.69 103 ARG A N 1
ATOM 808 C CA . ARG A 1 103 ? 6.366 1.298 -14.609 1.00 84.69 103 ARG A CA 1
ATOM 809 C C . ARG A 1 103 ? 5.046 1.130 -13.873 1.00 84.69 103 ARG A C 1
ATOM 811 O O . ARG A 1 103 ? 4.746 1.965 -13.032 1.00 84.69 103 ARG A O 1
ATOM 818 N N . GLU A 1 104 ? 4.279 0.095 -14.189 1.00 82.31 104 GLU A N 1
ATOM 819 C CA . GLU A 1 104 ? 3.013 -0.218 -13.529 1.00 82.31 104 GLU A CA 1
ATOM 820 C C . GLU A 1 104 ? 3.239 -0.506 -12.045 1.00 82.31 104 GLU A C 1
ATOM 822 O O . GLU A 1 104 ? 2.623 0.149 -11.219 1.00 82.31 104 GLU A O 1
ATOM 827 N N . HIS A 1 105 ? 4.215 -1.348 -11.693 1.00 75.38 105 HIS A N 1
ATOM 828 C CA . HIS A 1 105 ? 4.526 -1.629 -10.287 1.00 75.38 105 HIS A CA 1
ATOM 829 C C . HIS A 1 105 ? 4.986 -0.377 -9.523 1.00 75.38 105 HIS A C 1
ATOM 831 O O . HIS A 1 105 ? 4.548 -0.127 -8.406 1.00 75.38 105 HIS A O 1
ATOM 837 N N . VAL A 1 106 ? 5.842 0.455 -10.133 1.00 80.25 106 VAL A N 1
ATOM 838 C CA . VAL A 1 106 ? 6.286 1.719 -9.513 1.00 80.25 106 VAL A CA 1
ATOM 839 C C . VAL A 1 106 ? 5.123 2.699 -9.346 1.00 80.25 106 VAL A C 1
ATOM 841 O O . VAL A 1 106 ? 5.064 3.420 -8.350 1.00 80.25 106 VAL A O 1
ATOM 844 N N . GLN A 1 107 ? 4.206 2.739 -10.312 1.00 80.00 107 GLN A N 1
ATOM 845 C CA . GLN A 1 107 ? 3.017 3.581 -10.253 1.00 80.00 107 GLN A CA 1
ATOM 846 C C . GLN A 1 107 ? 2.043 3.084 -9.178 1.00 80.00 107 GLN A C 1
ATOM 848 O O . GLN A 1 107 ? 1.580 3.892 -8.382 1.00 80.00 107 GLN A O 1
ATOM 853 N N . GLU A 1 108 ? 1.798 1.775 -9.090 1.00 80.75 108 GLU A N 1
ATOM 854 C CA . GLU A 1 108 ? 0.977 1.161 -8.041 1.00 80.75 108 GLU A CA 1
ATOM 855 C C . GLU A 1 108 ? 1.548 1.433 -6.644 1.00 80.75 108 GLU A C 1
ATOM 857 O O . GLU A 1 108 ? 0.809 1.845 -5.748 1.00 80.75 108 GLU A O 1
ATOM 862 N N . ASP A 1 109 ? 2.863 1.284 -6.462 1.00 79.19 109 ASP A N 1
ATOM 863 C CA . ASP A 1 109 ? 3.540 1.598 -5.199 1.00 79.19 109 ASP A CA 1
ATOM 864 C C . ASP A 1 109 ? 3.411 3.090 -4.846 1.00 79.19 109 ASP A C 1
ATOM 866 O O . ASP A 1 109 ? 3.160 3.454 -3.690 1.00 79.19 109 ASP A O 1
ATOM 870 N N . PHE A 1 110 ? 3.562 3.974 -5.837 1.00 81.38 110 PHE A N 1
ATOM 871 C CA . PHE A 1 110 ? 3.411 5.416 -5.654 1.00 81.38 110 PHE A CA 1
ATOM 872 C C . PHE A 1 110 ? 1.973 5.795 -5.287 1.00 81.38 110 PHE A C 1
ATOM 874 O O . PHE A 1 110 ? 1.768 6.550 -4.335 1.00 81.38 110 PHE A O 1
ATOM 881 N N . ASP A 1 111 ? 0.983 5.246 -5.986 1.00 80.75 111 ASP A N 1
ATOM 882 C CA . ASP A 1 111 ? -0.437 5.493 -5.736 1.00 80.75 111 ASP A CA 1
ATOM 883 C C . ASP A 1 111 ? -0.863 4.931 -4.375 1.00 80.75 111 ASP 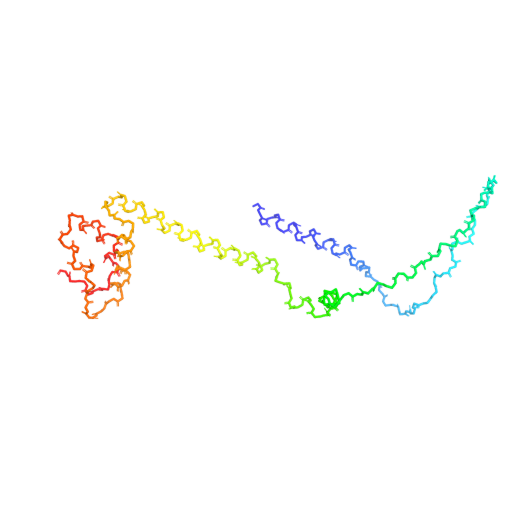A C 1
ATOM 885 O O . ASP A 1 111 ? -1.576 5.596 -3.614 1.00 80.75 111 ASP A O 1
ATOM 889 N N . PHE A 1 112 ? -0.362 3.750 -3.999 1.00 80.62 112 PHE A N 1
ATOM 890 C CA . PHE A 1 112 ? -0.568 3.179 -2.670 1.00 80.62 112 PHE A CA 1
ATOM 891 C C . PHE A 1 112 ? 0.002 4.083 -1.577 1.00 80.62 112 PHE A C 1
ATOM 893 O O . PHE A 1 112 ? -0.664 4.327 -0.561 1.00 80.62 112 PHE A O 1
ATOM 900 N N . ARG A 1 113 ? 1.212 4.612 -1.778 1.00 81.38 113 ARG A N 1
ATOM 901 C CA . ARG A 1 113 ? 1.865 5.512 -0.828 1.00 81.38 113 ARG A CA 1
ATOM 902 C C . ARG A 1 113 ? 1.156 6.860 -0.728 1.00 81.38 113 ARG A C 1
ATOM 904 O O . ARG A 1 113 ? 0.889 7.324 0.378 1.00 81.38 113 ARG A O 1
ATOM 911 N N . ALA A 1 114 ? 0.797 7.460 -1.859 1.00 81.12 114 ALA A N 1
ATOM 912 C CA . ALA A 1 114 ? 0.061 8.718 -1.915 1.00 81.12 114 ALA A CA 1
ATOM 913 C C . ALA A 1 114 ? -1.305 8.592 -1.224 1.00 81.12 114 ALA A C 1
ATOM 915 O O . ALA A 1 114 ? -1.662 9.428 -0.393 1.00 81.12 114 ALA A O 1
ATOM 916 N N . ASN A 1 115 ? -2.032 7.500 -1.477 1.00 82.31 115 ASN A N 1
ATOM 917 C CA . ASN A 1 115 ? -3.288 7.206 -0.793 1.00 82.31 115 ASN A CA 1
ATOM 918 C C . ASN A 1 115 ? -3.083 6.973 0.715 1.00 82.31 115 ASN A C 1
ATOM 920 O O . ASN A 1 115 ? -3.859 7.454 1.540 1.00 82.31 115 ASN A O 1
ATOM 924 N N . SER A 1 116 ? -2.024 6.265 1.110 1.00 77.81 116 SER A N 1
ATOM 925 C CA . SER A 1 116 ? -1.705 6.024 2.526 1.00 77.81 116 SER A CA 1
ATOM 926 C C . SER A 1 116 ? -1.308 7.309 3.261 1.00 77.81 116 SER A C 1
ATOM 928 O O . SER A 1 116 ? -1.657 7.483 4.424 1.00 77.81 116 SER A O 1
ATOM 930 N N . GLN A 1 117 ? -0.659 8.251 2.578 1.00 77.88 117 GLN A N 1
ATOM 931 C CA . GLN A 1 117 ? -0.347 9.575 3.115 1.00 77.88 117 GLN A CA 1
ATOM 932 C C . GLN A 1 117 ? -1.593 10.468 3.225 1.00 77.88 117 GLN A C 1
ATOM 934 O O . GLN A 1 117 ? -1.774 11.143 4.238 1.00 77.88 117 GLN A O 1
ATOM 939 N N . ALA A 1 118 ? -2.473 10.448 2.221 1.00 77.12 118 ALA A N 1
ATOM 940 C CA . ALA A 1 118 ? -3.727 11.200 2.249 1.00 77.12 118 ALA A CA 1
ATOM 941 C C . ALA A 1 118 ? -4.659 10.709 3.370 1.00 77.12 118 ALA A C 1
ATOM 943 O O . ALA A 1 118 ? -5.195 11.508 4.135 1.00 77.12 118 ALA A O 1
ATOM 944 N N . THR A 1 119 ? -4.798 9.389 3.510 1.00 75.38 119 THR A N 1
ATOM 945 C CA . THR A 1 119 ? -5.580 8.764 4.589 1.00 75.38 119 THR A CA 1
ATOM 946 C C . THR A 1 119 ? -4.960 9.020 5.962 1.00 75.38 119 THR A C 1
ATOM 948 O O . THR A 1 119 ? -5.678 9.397 6.879 1.00 75.38 119 THR A O 1
ATOM 951 N N . ALA A 1 120 ? -3.633 8.935 6.099 1.00 76.69 120 ALA A N 1
ATOM 952 C CA . ALA A 1 120 ? -2.924 9.283 7.333 1.00 76.69 120 ALA A CA 1
ATOM 953 C C . ALA A 1 120 ? -3.198 10.727 7.790 1.00 76.69 120 ALA A C 1
ATOM 955 O O . ALA A 1 120 ? -3.465 10.963 8.969 1.00 76.69 120 ALA A O 1
ATOM 956 N N . ALA A 1 121 ? -3.180 11.685 6.857 1.00 73.94 121 ALA A N 1
ATOM 957 C CA . ALA A 1 121 ? -3.500 13.080 7.145 1.00 73.94 121 ALA A CA 1
ATOM 958 C C . ALA A 1 121 ? -4.971 13.277 7.548 1.00 73.94 121 ALA A C 1
ATOM 960 O O . ALA A 1 121 ? -5.251 14.079 8.437 1.00 73.94 121 ALA A O 1
ATOM 961 N N . ALA A 1 122 ? -5.896 12.537 6.928 1.00 75.25 122 ALA A N 1
ATOM 962 C CA . ALA A 1 122 ? -7.320 12.605 7.244 1.00 75.25 122 ALA A CA 1
ATOM 963 C C . ALA A 1 122 ? -7.642 12.049 8.639 1.00 75.25 122 ALA A C 1
ATOM 965 O O . ALA A 1 122 ? -8.485 12.612 9.326 1.00 75.25 122 ALA A O 1
ATOM 966 N N . THR A 1 123 ? -6.953 10.987 9.067 1.00 74.19 123 THR A N 1
ATOM 967 C CA . THR A 1 123 ? -7.269 10.274 10.315 1.00 74.19 123 THR A CA 1
ATOM 968 C C . THR A 1 123 ? -6.320 10.579 11.478 1.00 74.19 123 THR A C 1
ATOM 970 O O . THR A 1 123 ? -6.353 9.915 12.517 1.00 74.19 123 THR A O 1
ATOM 973 N N . GLY A 1 124 ? -5.371 11.502 11.284 1.00 80.50 124 GLY A N 1
ATOM 974 C CA . GLY A 1 124 ? -4.323 11.826 12.261 1.00 80.50 124 GLY A CA 1
ATOM 975 C C . GLY A 1 124 ? -3.382 10.660 12.601 1.00 80.50 124 GLY A C 1
ATOM 976 O O . GLY A 1 124 ? -2.716 10.683 13.638 1.00 80.50 124 GLY A O 1
ATOM 977 N N . LEU A 1 125 ? -3.333 9.621 11.761 1.00 81.06 125 LEU A N 1
ATOM 978 C CA . LEU A 1 125 ? -2.483 8.441 11.949 1.00 81.06 125 LEU A CA 1
ATOM 979 C C . LEU A 1 125 ? -1.146 8.627 11.230 1.00 81.06 125 LEU A C 1
ATOM 981 O O . LEU A 1 125 ? -1.013 9.424 10.311 1.00 81.06 125 LEU A O 1
ATOM 985 N N . SER A 1 126 ? -0.133 7.853 11.622 1.00 86.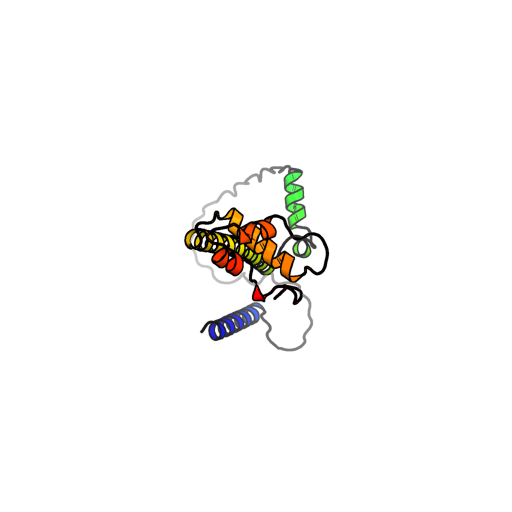62 126 SER A N 1
ATOM 986 C CA . SER A 1 126 ? 1.095 7.759 10.820 1.00 86.62 126 SER A CA 1
ATOM 987 C C . SER A 1 126 ? 0.864 6.897 9.573 1.00 86.62 126 SER A C 1
ATOM 989 O O . SER A 1 126 ? 0.125 5.916 9.638 1.00 86.62 126 SER A O 1
ATOM 991 N N . GLU A 1 127 ? 1.550 7.202 8.466 1.00 86.69 127 GLU A N 1
ATOM 992 C CA . GLU A 1 127 ? 1.518 6.430 7.204 1.00 86.69 127 GLU A CA 1
ATOM 993 C C . GLU A 1 127 ? 1.705 4.920 7.448 1.00 86.69 127 GLU A C 1
ATOM 995 O O . GLU A 1 127 ? 0.942 4.090 6.957 1.00 86.69 127 GLU A O 1
ATOM 1000 N N . LYS A 1 128 ? 2.652 4.568 8.324 1.00 86.69 128 LYS A N 1
ATOM 1001 C CA . LYS A 1 128 ? 2.931 3.181 8.711 1.00 86.69 128 LYS A CA 1
ATOM 1002 C C . LYS A 1 128 ? 1.789 2.530 9.493 1.00 86.69 128 LYS A C 1
ATOM 1004 O O . LYS A 1 128 ? 1.554 1.334 9.352 1.00 86.69 128 LYS A O 1
ATOM 1009 N N . ALA A 1 129 ? 1.085 3.286 10.334 1.00 87.44 129 ALA A N 1
ATOM 1010 C CA . ALA A 1 129 ? -0.069 2.758 11.053 1.00 87.44 129 ALA A CA 1
ATOM 1011 C C . ALA A 1 129 ? -1.222 2.445 10.089 1.00 87.44 129 ALA A C 1
ATOM 1013 O O . ALA A 1 129 ? -1.825 1.383 10.212 1.00 87.44 129 ALA A O 1
ATOM 1014 N N . VAL A 1 130 ? -1.479 3.314 9.104 1.00 89.44 130 VAL A N 1
ATOM 1015 C CA . VAL A 1 130 ? -2.480 3.066 8.050 1.00 89.44 130 VAL A CA 1
ATOM 1016 C C . VAL A 1 130 ? -2.150 1.780 7.293 1.00 89.44 130 VAL A C 1
ATOM 1018 O O . VAL A 1 130 ? -3.018 0.929 7.123 1.00 89.44 130 VAL A O 1
ATOM 1021 N N . GLU A 1 131 ? -0.893 1.598 6.891 1.00 90.75 131 GLU A N 1
ATOM 1022 C CA . GLU A 1 131 ? -0.448 0.389 6.192 1.00 90.75 131 GLU A CA 1
ATOM 1023 C C . GLU A 1 131 ? -0.669 -0.881 7.030 1.00 90.75 131 GLU A C 1
ATOM 1025 O O . GLU A 1 131 ? -1.217 -1.869 6.537 1.00 90.75 131 GLU A O 1
ATOM 1030 N N . VAL A 1 132 ? -0.331 -0.837 8.323 1.00 92.00 132 VAL A N 1
ATOM 1031 C CA . VAL A 1 132 ? -0.580 -1.949 9.253 1.00 92.00 132 VAL A CA 1
ATOM 1032 C C . VAL A 1 132 ? -2.074 -2.251 9.365 1.00 92.00 132 VAL A C 1
ATOM 1034 O O . VAL A 1 132 ? -2.458 -3.417 9.321 1.00 92.00 132 VAL A O 1
ATOM 1037 N N . TYR A 1 133 ? -2.934 -1.239 9.482 1.00 91.38 133 TYR A N 1
ATOM 1038 C CA . TYR A 1 133 ? -4.378 -1.458 9.587 1.00 91.38 133 TYR A CA 1
ATOM 1039 C C . TYR A 1 133 ? -4.994 -1.975 8.279 1.00 91.38 133 TYR A C 1
ATOM 1041 O O . TYR A 1 133 ? -5.813 -2.893 8.331 1.00 91.38 133 TYR A O 1
ATOM 1049 N N . LYS A 1 134 ? -4.527 -1.524 7.108 1.00 91.12 134 LYS A N 1
ATOM 1050 C CA . LYS A 1 134 ? -4.903 -2.127 5.814 1.00 91.12 134 LYS A CA 1
ATOM 1051 C C . LYS A 1 134 ? -4.537 -3.615 5.757 1.00 91.12 134 LYS A C 1
ATOM 1053 O O . LYS A 1 134 ? -5.346 -4.451 5.351 1.00 91.12 134 LYS A O 1
ATOM 1058 N N . GLN A 1 135 ? -3.338 -3.976 6.221 1.00 90.56 135 GLN A N 1
ATOM 1059 C CA . GLN A 1 135 ? -2.916 -5.379 6.301 1.00 90.56 135 GLN A CA 1
ATOM 1060 C C . GLN A 1 135 ? -3.769 -6.185 7.291 1.00 90.56 135 GLN A C 1
ATOM 1062 O O . GLN A 1 135 ? -4.120 -7.330 7.003 1.00 90.56 135 GLN A O 1
ATOM 1067 N N . VAL A 1 136 ? -4.146 -5.595 8.431 1.00 91.62 136 VAL A N 1
ATOM 1068 C CA . VAL A 1 136 ? -5.057 -6.221 9.403 1.00 91.62 136 VAL A CA 1
ATOM 1069 C C . VAL A 1 136 ? -6.429 -6.482 8.778 1.00 91.62 136 VAL A C 1
ATOM 1071 O O . VAL A 1 136 ? -6.944 -7.582 8.951 1.00 91.62 136 VAL A O 1
ATOM 1074 N N . GLY A 1 137 ? -6.986 -5.546 8.004 1.00 89.81 137 GLY A N 1
ATOM 1075 C CA . GLY A 1 137 ? -8.234 -5.756 7.257 1.00 89.81 137 GLY A CA 1
ATOM 1076 C C . GLY A 1 137 ? -8.146 -6.934 6.280 1.00 89.81 137 GLY A C 1
ATOM 1077 O O . GLY A 1 137 ? -8.945 -7.872 6.342 1.00 89.81 137 GLY A O 1
ATOM 1078 N N . SER A 1 138 ? -7.090 -6.971 5.458 1.00 89.69 138 SER A N 1
ATOM 1079 C CA . SER A 1 138 ? -6.826 -8.091 4.534 1.00 89.69 138 SER A CA 1
ATOM 1080 C C . S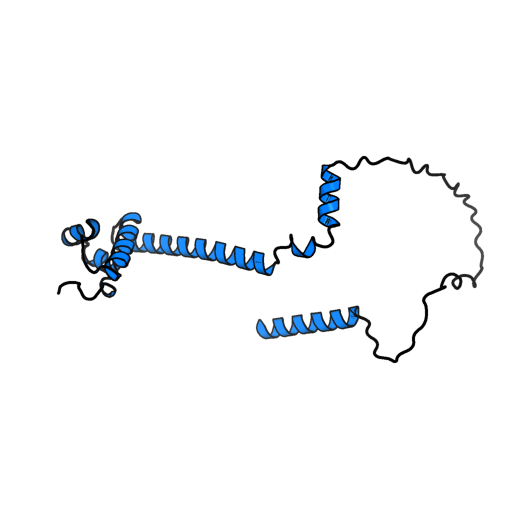ER A 1 138 ? -6.642 -9.430 5.262 1.00 89.69 138 SER A C 1
ATOM 1082 O O . SER A 1 138 ? -7.077 -10.475 4.768 1.00 89.69 138 SER A O 1
ATOM 1084 N N . PHE A 1 139 ? -6.052 -9.426 6.459 1.00 89.50 139 PHE A N 1
ATOM 1085 C CA . PHE A 1 139 ? -5.943 -10.616 7.302 1.00 89.50 139 PHE A CA 1
ATOM 1086 C C . PHE A 1 139 ? -7.309 -11.063 7.848 1.00 89.50 139 PHE A C 1
ATOM 1088 O O . PHE A 1 139 ? -7.641 -12.247 7.777 1.00 89.50 139 PHE A O 1
ATOM 1095 N N . LEU A 1 140 ? -8.122 -10.126 8.344 1.00 88.69 140 LEU A N 1
ATOM 1096 C CA . LEU A 1 140 ? -9.451 -10.396 8.904 1.00 88.69 140 LEU A CA 1
ATOM 1097 C C . LEU A 1 140 ? -10.447 -10.921 7.862 1.00 88.69 140 LEU A C 1
ATOM 1099 O O . LEU A 1 140 ? -11.287 -11.754 8.202 1.00 88.69 140 LEU A O 1
ATOM 1103 N N . SER A 1 141 ? -10.303 -10.545 6.588 1.00 89.19 141 SER A N 1
ATOM 1104 C CA . SER A 1 141 ? -11.122 -11.092 5.491 1.00 89.19 141 SER A CA 1
ATOM 1105 C C . SER A 1 141 ? -11.043 -12.626 5.375 1.00 89.19 141 SER A C 1
ATOM 1107 O O . SER A 1 141 ? -12.035 -13.289 5.074 1.00 89.19 141 SER A O 1
ATOM 1109 N N . ARG A 1 142 ? -9.878 -13.221 5.680 1.00 88.31 142 ARG A N 1
ATOM 1110 C CA . ARG A 1 142 ? -9.621 -14.675 5.593 1.00 88.31 142 ARG A CA 1
ATOM 1111 C C . ARG A 1 142 ? -9.626 -15.368 6.955 1.00 88.31 142 ARG A C 1
ATOM 1113 O O . ARG A 1 142 ? -9.457 -16.585 7.035 1.00 88.31 142 ARG A O 1
ATOM 1120 N N . TYR A 1 143 ? -9.779 -14.608 8.033 1.00 87.75 143 TYR A N 1
ATOM 1121 C CA . TYR A 1 143 ? -9.672 -15.120 9.389 1.00 87.75 143 TYR A CA 1
ATOM 1122 C C . TYR A 1 143 ? -10.918 -15.935 9.785 1.00 87.75 143 TYR A C 1
ATOM 1124 O O . TYR A 1 143 ? -12.060 -15.539 9.535 1.00 87.75 143 TYR A O 1
ATOM 1132 N N . LYS A 1 144 ? -10.692 -17.098 10.413 1.00 79.19 144 LYS A N 1
ATOM 1133 C CA . LYS A 1 144 ? -11.749 -18.015 10.890 1.00 79.19 144 LYS A CA 1
ATOM 1134 C C . LYS A 1 144 ? -11.574 -18.492 12.329 1.00 79.19 144 LYS A C 1
ATOM 1136 O O . LYS A 1 144 ? -12.550 -18.705 13.035 1.00 79.19 144 LYS A O 1
ATOM 1141 N N . SER A 1 145 ? -10.343 -18.697 12.779 1.00 82.25 145 SER A N 1
ATOM 1142 C CA . SER A 1 145 ? -10.064 -19.180 14.134 1.00 82.25 145 SER A CA 1
ATOM 1143 C C . SER A 1 145 ? -8.609 -18.916 14.495 1.00 82.25 145 SER A C 1
ATOM 1145 O O . SER A 1 145 ? -7.745 -18.995 13.623 1.00 82.25 145 SER A O 1
ATOM 1147 N N . GLY A 1 146 ? -8.329 -18.659 15.772 1.00 86.56 146 GLY A N 1
ATOM 1148 C CA . GLY A 1 146 ? -6.970 -18.458 16.273 1.00 86.56 146 GLY A CA 1
ATOM 1149 C C . GLY A 1 146 ? -6.850 -17.246 17.189 1.00 86.56 146 GLY A C 1
ATOM 1150 O O . GLY A 1 146 ? -7.784 -16.891 17.910 1.00 86.56 146 GLY A O 1
ATOM 1151 N N . SER A 1 147 ? -5.673 -16.623 17.186 1.00 87.06 147 SER A N 1
ATOM 1152 C CA . SER A 1 147 ? -5.432 -15.377 17.904 1.00 87.06 147 SER A CA 1
ATOM 1153 C C . SER A 1 147 ? -5.692 -14.177 16.993 1.00 87.06 147 SER A C 1
ATOM 1155 O O . SER A 1 147 ? -5.135 -14.048 15.907 1.00 87.06 147 SER A O 1
ATOM 1157 N N . VAL A 1 148 ? -6.533 -13.260 17.467 1.00 88.06 148 VAL A N 1
ATOM 1158 C CA . VAL A 1 148 ? -6.761 -11.976 16.797 1.00 88.06 148 VAL A CA 1
ATOM 1159 C C . VAL A 1 148 ? -5.512 -11.089 16.952 1.00 88.06 148 VAL A C 1
ATOM 1161 O O . VAL A 1 148 ? -4.992 -11.002 18.079 1.00 88.06 148 VAL A O 1
ATOM 1164 N N . PRO A 1 149 ? -5.033 -10.414 15.883 1.00 91.06 149 PRO A N 1
ATOM 1165 C CA . PRO A 1 149 ? -3.854 -9.553 15.939 1.00 91.06 149 PRO A CA 1
ATOM 1166 C C . PRO A 1 149 ? -3.935 -8.507 17.053 1.00 91.06 149 PRO A C 1
ATOM 1168 O O . PRO A 1 149 ? -4.976 -7.893 17.286 1.00 91.06 149 PRO A O 1
ATOM 1171 N N . LYS A 1 150 ? -2.811 -8.251 17.734 1.00 90.44 150 LYS A N 1
ATOM 1172 C CA . LYS A 1 150 ? -2.750 -7.253 18.818 1.00 90.44 150 LYS A CA 1
ATOM 1173 C C . LYS A 1 150 ? -3.139 -5.850 18.338 1.00 90.44 150 LYS A C 1
ATOM 1175 O O . LYS A 1 150 ? -3.785 -5.128 19.086 1.00 90.44 150 LYS A O 1
ATOM 1180 N N . ALA A 1 151 ? -2.796 -5.512 17.093 1.00 89.50 151 ALA A N 1
ATOM 1181 C CA . ALA A 1 151 ? -3.184 -4.260 16.449 1.00 89.50 151 ALA A CA 1
ATOM 1182 C C . ALA A 1 151 ? -4.710 -4.078 16.384 1.00 89.50 151 ALA A C 1
ATOM 1184 O O . ALA A 1 151 ? -5.197 -2.976 16.572 1.00 89.50 151 ALA A O 1
ATOM 1185 N N . PHE A 1 152 ? -5.478 -5.154 16.212 1.00 90.75 152 PHE A N 1
ATOM 1186 C CA . PHE A 1 152 ? -6.936 -5.069 16.223 1.00 90.75 152 PHE A CA 1
ATOM 1187 C C . PHE A 1 152 ? -7.492 -4.829 17.633 1.00 90.75 152 PHE A C 1
ATOM 1189 O O . PHE A 1 152 ? -8.392 -4.024 17.843 1.00 90.75 152 PHE A O 1
ATOM 1196 N N . LYS A 1 153 ? -6.904 -5.491 18.636 1.00 91.00 153 LYS A N 1
ATOM 1197 C CA . LYS A 1 153 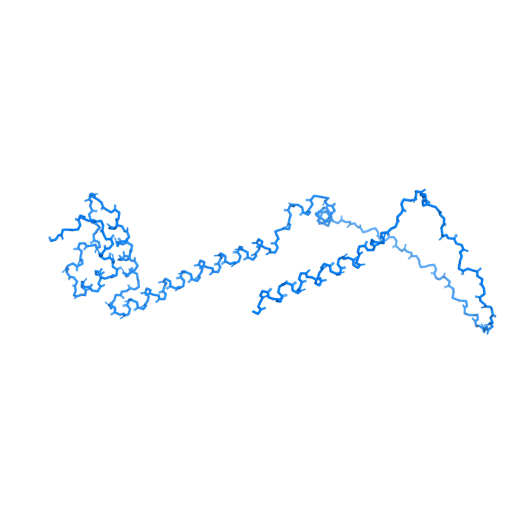? -7.360 -5.412 20.034 1.00 91.00 153 LYS A CA 1
ATOM 1198 C C . LYS A 1 153 ? -7.206 -4.027 20.661 1.00 91.00 153 LYS A C 1
ATOM 1200 O O . LYS A 1 153 ? -7.856 -3.756 21.663 1.00 91.00 153 LYS A O 1
ATOM 1205 N N . ILE A 1 154 ? -6.330 -3.180 20.123 1.00 91.31 154 ILE A N 1
ATOM 1206 C CA . ILE A 1 154 ? -6.133 -1.818 20.634 1.00 91.31 154 ILE A CA 1
ATOM 1207 C C . ILE A 1 154 ? -7.137 -0.816 20.059 1.00 91.31 154 ILE A C 1
ATOM 1209 O O . ILE A 1 154 ? -7.324 0.223 20.682 1.00 91.31 154 ILE A O 1
ATOM 1213 N N . ILE A 1 155 ? -7.797 -1.132 18.934 1.00 90.00 155 ILE A N 1
ATOM 1214 C CA . ILE A 1 155 ? -8.709 -0.219 18.223 1.00 90.00 155 ILE A CA 1
ATOM 1215 C C . ILE A 1 155 ? -9.788 0.366 19.147 1.00 90.00 155 ILE A C 1
ATOM 1217 O O . ILE A 1 155 ? -9.931 1.585 19.140 1.00 90.00 155 ILE A O 1
ATOM 1221 N N . PRO A 1 156 ? -10.473 -0.415 20.010 1.00 90.12 156 PRO A N 1
ATOM 1222 C CA . PRO A 1 156 ? -11.523 0.126 20.880 1.00 90.12 156 PRO A CA 1
ATOM 1223 C C . PRO A 1 156 ? -11.053 1.197 21.878 1.00 90.12 156 PRO A C 1
ATOM 1225 O O . PRO A 1 156 ? -11.874 1.942 22.400 1.00 90.12 156 PRO A O 1
ATOM 1228 N N . ASN A 1 157 ? -9.750 1.273 22.167 1.00 91.56 157 ASN A N 1
ATOM 1229 C CA . ASN A 1 157 ? -9.182 2.245 23.107 1.00 91.56 157 ASN A CA 1
ATOM 1230 C C . ASN A 1 157 ? -8.685 3.529 22.418 1.00 91.56 157 ASN A C 1
ATOM 1232 O O . ASN A 1 157 ? -8.180 4.425 23.095 1.00 91.56 157 ASN A O 1
ATOM 1236 N N . LEU A 1 158 ? -8.756 3.607 21.087 1.00 88.12 158 LEU A N 1
ATOM 1237 C CA . LEU A 1 158 ? -8.292 4.758 20.317 1.00 88.12 158 LEU A CA 1
ATOM 1238 C C . LEU A 1 158 ? -9.414 5.793 20.189 1.00 88.12 158 LEU A C 1
ATOM 1240 O O . LEU A 1 158 ? -10.579 5.442 20.038 1.00 88.12 158 LEU A O 1
ATOM 1244 N N . SER A 1 159 ? -9.074 7.082 20.227 1.00 87.44 159 SER A N 1
ATOM 1245 C CA . SER A 1 159 ? -10.060 8.165 20.084 1.00 87.44 159 SER A CA 1
ATOM 1246 C C . SER A 1 159 ? -10.670 8.232 18.680 1.00 87.44 159 SER A C 1
ATOM 1248 O O . SER A 1 159 ? -11.814 8.636 18.529 1.00 87.44 159 SER A O 1
ATOM 1250 N N . ASN A 1 160 ? -9.915 7.805 17.669 1.00 87.56 160 ASN A N 1
ATOM 1251 C CA . ASN A 1 160 ? -10.281 7.754 16.253 1.00 87.56 160 ASN A CA 1
ATOM 1252 C C . ASN A 1 160 ? -10.606 6.320 15.787 1.00 87.56 160 ASN A C 1
ATOM 1254 O O . ASN A 1 160 ? -10.295 5.929 14.663 1.00 87.56 160 ASN A O 1
ATOM 1258 N N . TRP A 1 161 ? -11.193 5.502 16.664 1.00 90.50 161 TRP A N 1
ATOM 1259 C CA . TRP A 1 161 ? -11.485 4.092 16.383 1.00 90.50 161 TRP A CA 1
ATOM 1260 C C . TRP A 1 161 ? -12.389 3.892 15.156 1.00 90.50 161 TRP A C 1
ATOM 1262 O O . TRP A 1 161 ? -12.180 2.945 14.405 1.00 90.50 161 TRP A O 1
ATOM 1272 N N . GLU A 1 162 ? -13.349 4.789 14.922 1.00 88.69 162 GLU A N 1
ATOM 1273 C CA . GLU A 1 162 ? -14.254 4.740 13.768 1.00 88.69 162 GLU A CA 1
ATOM 1274 C C . GLU A 1 162 ? -13.487 4.869 12.443 1.00 88.69 162 GLU A C 1
ATOM 1276 O O . GLU A 1 162 ? -13.611 4.022 11.561 1.00 88.69 162 GLU A O 1
ATOM 1281 N N . GLU A 1 163 ? -12.630 5.882 12.319 1.00 88.31 163 GLU A N 1
ATOM 1282 C CA . GLU A 1 163 ? -11.800 6.102 11.128 1.00 88.31 163 GLU A CA 1
ATOM 1283 C C . GLU A 1 163 ? -10.870 4.915 10.853 1.00 88.31 163 GLU A C 1
ATOM 1285 O O . GLU A 1 163 ? -10.689 4.495 9.709 1.00 88.31 163 GLU A O 1
ATOM 1290 N N . ILE A 1 164 ? -10.311 4.330 11.915 1.00 89.50 164 ILE A N 1
ATOM 1291 C CA . ILE A 1 164 ? -9.460 3.142 11.812 1.00 89.50 164 ILE A CA 1
ATOM 1292 C C . ILE A 1 164 ? -10.263 1.941 11.309 1.00 89.50 164 ILE A C 1
ATOM 1294 O O . ILE A 1 164 ? -9.761 1.193 10.469 1.00 89.50 164 ILE A O 1
ATOM 1298 N N . LEU A 1 165 ? -11.505 1.765 11.770 1.00 89.19 165 LEU A N 1
ATOM 1299 C CA . LEU A 1 165 ? -12.383 0.699 11.283 1.00 89.19 165 LEU A CA 1
ATOM 1300 C C . LEU A 1 165 ? -12.708 0.850 9.792 1.00 89.19 165 LEU A C 1
ATOM 1302 O O . LEU A 1 165 ? -12.755 -0.155 9.077 1.00 89.19 165 LEU A O 1
ATOM 1306 N N . TYR A 1 166 ? -12.870 2.079 9.299 1.00 89.25 166 TYR A N 1
ATOM 1307 C CA . TYR A 1 166 ? -13.058 2.321 7.868 1.00 89.25 166 TYR A CA 1
ATOM 1308 C C . TYR A 1 166 ? -11.824 1.918 7.054 1.00 89.25 166 TYR A C 1
ATOM 1310 O O . TYR A 1 166 ? -11.969 1.247 6.039 1.00 89.25 166 TYR A O 1
ATOM 1318 N N . ILE A 1 167 ? -10.611 2.239 7.518 1.00 89.25 167 ILE A N 1
ATOM 1319 C CA . ILE A 1 167 ? -9.360 1.841 6.836 1.00 89.25 167 ILE A CA 1
ATOM 1320 C C . ILE A 1 167 ? -9.213 0.315 6.751 1.00 89.25 167 ILE A C 1
ATOM 1322 O O . ILE A 1 167 ? -8.603 -0.205 5.818 1.00 89.25 167 ILE A O 1
ATOM 1326 N N . THR A 1 168 ? -9.733 -0.411 7.739 1.00 89.44 168 THR A N 1
ATOM 1327 C CA . THR A 1 168 ? -9.654 -1.875 7.784 1.00 89.44 168 THR A CA 1
ATOM 1328 C C . THR A 1 168 ? -10.703 -2.586 6.917 1.00 89.44 168 THR A C 1
ATOM 1330 O O . THR A 1 168 ? -10.752 -3.816 6.963 1.00 89.44 168 THR A O 1
ATOM 1333 N N . ASP A 1 169 ? -11.534 -1.851 6.165 1.00 86.44 169 ASP A N 1
ATOM 1334 C CA . ASP A 1 169 ? -12.625 -2.373 5.328 1.00 86.44 169 ASP A CA 1
ATOM 1335 C C . ASP A 1 169 ? -13.511 -3.377 6.085 1.00 86.44 169 ASP A C 1
ATOM 1337 O O . ASP A 1 169 ? -13.599 -4.553 5.720 1.00 86.44 169 ASP A O 1
ATOM 1341 N N . TYR A 1 170 ? -14.151 -2.924 7.170 1.00 85.94 170 TYR A N 1
ATOM 1342 C CA . TYR A 1 170 ? -14.908 -3.794 8.084 1.00 85.94 170 TYR A CA 1
ATOM 1343 C C . TYR A 1 170 ? -16.005 -4.636 7.405 1.00 85.94 170 TYR A C 1
ATOM 1345 O O . TYR A 1 170 ? -16.303 -5.736 7.865 1.00 85.94 170 TYR A O 1
ATOM 1353 N N . ASP A 1 171 ? -16.571 -4.152 6.297 1.00 84.00 171 ASP A N 1
ATOM 1354 C CA . ASP A 1 171 ? -17.600 -4.849 5.511 1.00 84.00 171 ASP A CA 1
ATOM 1355 C C . ASP A 1 171 ? -17.054 -6.105 4.800 1.00 84.00 171 ASP A C 1
ATOM 1357 O O . ASP A 1 171 ? -17.764 -7.074 4.546 1.00 84.00 171 ASP A O 1
ATOM 1361 N N . SER A 1 172 ? -15.748 -6.128 4.519 1.00 82.50 172 SER A N 1
ATOM 1362 C CA . SER A 1 172 ? -15.081 -7.242 3.835 1.00 82.50 172 SER A CA 1
ATOM 1363 C C . SER A 1 172 ? -14.678 -8.390 4.767 1.00 82.50 172 SER A C 1
ATOM 1365 O O . SER A 1 172 ? -14.126 -9.403 4.320 1.00 82.50 172 SER A O 1
ATOM 1367 N N . TRP A 1 173 ? -14.900 -8.250 6.075 1.00 86.50 173 TRP A N 1
ATOM 1368 C CA . TRP A 1 173 ? -14.501 -9.270 7.034 1.00 86.50 173 TRP A CA 1
ATOM 1369 C C . TRP A 1 173 ? -15.386 -10.513 6.915 1.00 86.50 173 TRP A C 1
ATOM 1371 O O . TRP A 1 173 ? -16.596 -10.436 6.716 1.00 86.50 173 TRP A O 1
ATOM 1381 N N . SER A 1 174 ? -14.776 -11.694 7.059 1.00 68.62 174 SER A N 1
ATOM 1382 C CA . SER A 1 174 ? -15.499 -12.972 7.130 1.00 68.62 174 SER A CA 1
ATOM 1383 C C . SER A 1 174 ? -16.646 -12.862 8.148 1.00 68.62 174 SER A C 1
ATOM 1385 O O . SER A 1 174 ? -16.422 -12.367 9.251 1.00 68.62 174 SER A O 1
ATOM 1387 N N . VAL A 1 175 ? -17.845 -13.358 7.784 1.00 63.06 175 VAL A N 1
ATOM 1388 C CA . VAL A 1 175 ? -19.173 -13.285 8.472 1.00 63.06 175 VAL A CA 1
ATOM 1389 C C . VAL A 1 175 ? -19.196 -13.757 9.947 1.00 63.06 175 VAL A C 1
ATOM 1391 O O . VAL A 1 175 ? -20.242 -13.967 10.546 1.00 63.06 175 VAL A O 1
ATOM 1394 N N . GLN A 1 176 ? -18.039 -13.999 10.550 1.00 56.78 176 GLN A N 1
ATOM 1395 C CA . GLN A 1 176 ? -17.848 -14.282 11.967 1.00 56.78 176 GLN A CA 1
ATOM 1396 C C . GLN A 1 176 ? -17.536 -13.037 12.811 1.00 56.78 176 GLN A C 1
ATOM 1398 O O . GLN A 1 176 ? -17.263 -13.191 14.001 1.00 56.78 176 GLN A O 1
ATOM 1403 N N . ALA A 1 177 ? -17.551 -11.828 12.242 1.00 46.00 177 ALA A N 1
ATOM 1404 C CA . ALA A 1 177 ? -17.483 -10.608 13.041 1.00 46.00 177 ALA A CA 1
ATOM 1405 C C . ALA A 1 177 ? -18.723 -10.546 13.963 1.00 46.00 177 ALA A C 1
ATOM 1407 O O . ALA A 1 177 ? -19.846 -10.593 13.458 1.00 46.00 177 ALA A O 1
ATOM 1408 N N . PRO A 1 178 ? -18.553 -10.538 15.298 1.00 43.34 178 PRO A N 1
ATOM 1409 C CA . PRO A 1 178 ? -19.680 -10.547 16.220 1.00 43.34 178 PRO A CA 1
ATOM 1410 C C . PRO A 1 178 ? -20.473 -9.244 16.082 1.00 43.34 178 PRO A C 1
ATOM 1412 O O . PRO A 1 178 ? -19.887 -8.161 16.084 1.00 43.34 178 PRO A O 1
ATOM 1415 N N . ALA A 1 179 ? -21.791 -9.392 15.946 1.00 36.50 179 ALA A N 1
ATOM 1416 C CA . ALA A 1 179 ? -22.760 -8.338 16.229 1.00 36.50 179 ALA A CA 1
ATOM 1417 C C . ALA A 1 179 ? -22.714 -7.928 17.709 1.00 36.50 179 ALA A C 1
ATOM 1419 O O . ALA A 1 179 ? -22.340 -8.786 18.548 1.00 36.50 179 ALA A O 1
#

InterPro domains:
  IPR007955 Bystin [PF05291] (88-177)
  IPR007955 Bystin [PTHR12821] (1-177)

pLDDT: mean 72.6, std 17.88, range [33.47, 93.75]

Foldseek 3Di:
DVVVVVVVVVVVVVVVVVVVVPDDDDDDDDDDDDDDPDPPDDDDDDDDDDDPPPPPPPPPPVPPPPPQDPVNVVVVCCVPPPCNVVPPDPDPVNVVVVVVVVVVVVVVVVVLQVVLVVLCVVQVHDSVLLVVLCVLLVVQLPDDDDDRDPNVVCLVVDPSSVSSCVSSVVVSGDPPPDD

Secondary structure (DSSP, 8-state):
-HHHHHHHHHHHHHHHHHHHHT---------------S-S-----------------------------HHHHHHHHHHH-TTGGGTS---HHHHHHHHHHHHHHHHHHHHHHHHHHHHHHHHT--HHHHHHHHHHHHHHHH--SSPPPHHHHTGGGSTTHHHHHHHTTGGGS-TTS--